Protein AF-Q90Z96-F1 (afdb_monomer)

Nearest PDB structures (foldseek):
  8kad-assembly1_B-2  TM=4.505E-01  e=1.874E+00  Homo sapiens
  8ew6-assembly1_W-2  TM=4.097E-01  e=1.467E+00  Homo sapiens

Solvent-accessible surface area (backbone atoms only — not compa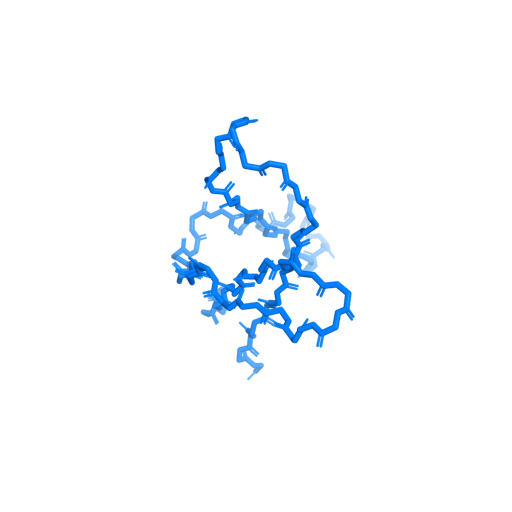rable to full-atom values): 4411 Å² total; per-residue (Å²): 133,72,71,36,40,37,40,33,27,37,49,86,48,99,90,48,80,61,44,81,76,50,74,45,74,52,73,68,84,50,50,45,65,49,88,48,90,88,50,88,54,70,51,69,68,85,82,80,95,76,60,94,90,63,84,73,55,74,48,77,48,78,47,67,72,128

Secondary structure (DSSP, 8-state):
---EEEEEEEE--TTSPPEEEEEEEE-STTEEEPS-TT---EEE-------TT--SEEEEEEEE--

InterPro domains:
  IPR013783 Immunoglobulin-like fold [G3DSA:2.60.40.10] (1-66)
  IPR036179 Immunoglobulin-like domain superfamily [SSF48726] (3-63)

Mean predicted aligned error: 8.83 Å

Organism: Devario aequipinnatus (NCBI:txid46778)

pLDDT: mean 73.98, std 8.9, range [53.06, 88.88]

Radius of gyration: 14.82 Å; Cα contacts (8 Å, |Δi|>4): 99; chains: 1; bounding box: 35×23×33 Å

Sequence (66 aa):
AGDHSVYWFRHESAESPPAMIYTQESRSAQCERSSDLNSTEHKCIYNLPKTDQDPGIYYCAVAACG

Structure (mmCIF, N/CA/C/O backbone):
data_AF-Q90Z96-F1
#
_entry.id   AF-Q90Z96-F1
#
loop_
_atom_site.group_PDB
_atom_site.id
_atom_site.type_symbol
_atom_site.label_atom_id
_atom_site.label_alt_id
_atom_site.label_comp_id
_atom_site.label_asym_id
_atom_site.label_entity_id
_atom_site.label_seq_id
_atom_site.pdbx_PDB_ins_code
_atom_site.Cartn_x
_atom_site.Cartn_y
_atom_site.Cartn_z
_atom_site.occupancy
_atom_site.B_iso_or_equiv
_atom_site.auth_seq_id
_atom_site.auth_comp_id
_atom_site.auth_asym_id
_atom_site.auth_atom_id
_atom_site.pdbx_PDB_model_num
ATOM 1 N N . ALA A 1 1 ? 5.962 -0.568 -19.581 1.00 53.06 1 ALA A N 1
ATOM 2 C CA . ALA A 1 1 ? 5.643 -0.567 -18.143 1.00 53.06 1 ALA A CA 1
ATOM 3 C C . ALA A 1 1 ? 4.174 -0.932 -18.041 1.00 53.06 1 ALA A C 1
ATOM 5 O O . ALA A 1 1 ? 3.400 -0.316 -18.763 1.00 53.06 1 ALA A O 1
ATOM 6 N N . GLY A 1 2 ? 3.835 -1.996 -17.310 1.00 58.84 2 GLY A N 1
ATOM 7 C CA . GLY A 1 2 ? 2.449 -2.442 -17.166 1.00 58.84 2 GLY A CA 1
ATOM 8 C C . GLY A 1 2 ? 1.629 -1.421 -16.386 1.00 58.84 2 GLY A C 1
ATOM 9 O O . GLY A 1 2 ? 2.174 -0.708 -15.540 1.00 58.84 2 GLY A O 1
ATOM 10 N N . ASP A 1 3 ? 0.340 -1.335 -16.697 1.00 69.25 3 ASP A N 1
ATOM 11 C CA . ASP A 1 3 ? -0.594 -0.575 -15.879 1.00 69.25 3 ASP A CA 1
ATOM 12 C C . ASP A 1 3 ? -0.762 -1.314 -14.549 1.00 69.25 3 ASP A C 1
ATOM 14 O O . ASP A 1 3 ? -1.218 -2.460 -14.504 1.00 69.25 3 ASP A O 1
ATOM 18 N N . HIS A 1 4 ? -0.327 -0.668 -13.468 1.00 77.62 4 HIS A N 1
ATOM 19 C CA . HIS A 1 4 ? -0.498 -1.163 -12.110 1.00 77.62 4 HIS A CA 1
ATOM 20 C C . HIS A 1 4 ? -1.551 -0.325 -11.385 1.00 77.62 4 HIS A C 1
ATOM 22 O O . HIS A 1 4 ? -1.581 0.908 -11.488 1.00 77.62 4 HIS A O 1
ATOM 28 N N . SER A 1 5 ? -2.393 -0.997 -10.609 1.00 80.62 5 SER A N 1
ATOM 29 C CA . SER A 1 5 ? -3.348 -0.357 -9.706 1.00 80.62 5 SER A CA 1
ATOM 30 C C . SER A 1 5 ? -2.958 -0.677 -8.273 1.00 80.62 5 SER A C 1
ATOM 32 O O . SER A 1 5 ? -2.738 -1.839 -7.927 1.00 80.62 5 SER A O 1
ATOM 34 N N . VAL A 1 6 ? -2.865 0.352 -7.435 1.00 85.06 6 VAL A N 1
ATOM 35 C CA . VAL A 1 6 ? -2.517 0.196 -6.022 1.00 85.06 6 VAL A CA 1
ATOM 36 C C . VAL A 1 6 ? -3.712 0.546 -5.160 1.00 85.06 6 VAL A C 1
ATOM 38 O O . VAL A 1 6 ? -4.287 1.627 -5.275 1.00 85.06 6 VAL A O 1
ATOM 41 N N . TYR A 1 7 ? -4.058 -0.372 -4.269 1.00 85.88 7 TYR A N 1
ATOM 42 C CA . TYR A 1 7 ? -5.168 -0.251 -3.339 1.00 85.88 7 TYR A CA 1
ATOM 43 C C . TYR A 1 7 ? -4.630 -0.119 -1.930 1.00 85.88 7 TYR A C 1
ATOM 45 O O . TYR A 1 7 ? -3.730 -0.858 -1.529 1.00 85.88 7 TYR A O 1
ATOM 53 N N . TRP A 1 8 ? -5.213 0.799 -1.174 1.00 87.44 8 TRP A N 1
ATOM 54 C CA . TRP A 1 8 ? -4.846 1.046 0.207 1.00 87.44 8 TRP A CA 1
ATOM 55 C C . TRP A 1 8 ? -6.015 0.742 1.118 1.00 87.44 8 TRP A C 1
ATOM 57 O O . TRP A 1 8 ? -7.134 1.216 0.906 1.00 87.44 8 TRP A O 1
ATOM 67 N N . PHE A 1 9 ? -5.721 -0.016 2.162 1.00 86.81 9 PHE A N 1
ATOM 68 C CA . PHE A 1 9 ? -6.674 -0.412 3.176 1.00 86.81 9 PHE A CA 1
ATOM 69 C C . PHE A 1 9 ? -6.236 0.125 4.523 1.00 86.81 9 PHE A C 1
ATOM 71 O O . PHE A 1 9 ? -5.044 0.149 4.846 1.00 86.81 9 PHE A O 1
ATOM 78 N N . ARG A 1 10 ? -7.213 0.525 5.322 1.00 86.25 10 ARG A N 1
ATOM 79 C CA . ARG A 1 10 ? -7.003 0.894 6.712 1.00 86.25 10 ARG A CA 1
ATOM 80 C C . ARG A 1 10 ? -7.601 -0.169 7.610 1.00 86.25 10 ARG A C 1
ATOM 82 O O . ARG A 1 10 ? -8.738 -0.593 7.421 1.00 86.25 10 ARG A O 1
ATOM 89 N N . HIS A 1 11 ? -6.835 -0.553 8.617 1.00 80.94 11 HIS A N 1
ATOM 90 C CA . HIS A 1 11 ? -7.351 -1.331 9.725 1.00 80.94 11 HIS A CA 1
ATOM 91 C C . HIS A 1 11 ? -7.993 -0.386 10.747 1.00 80.94 11 HIS A C 1
ATOM 93 O O . HIS A 1 11 ? -7.285 0.399 11.379 1.00 80.94 11 HIS A O 1
ATOM 99 N N . GLU A 1 12 ? -9.318 -0.425 10.880 1.00 71.19 12 GLU A N 1
ATOM 100 C CA . GLU A 1 12 ? -10.035 0.422 11.846 1.00 71.19 12 GLU A CA 1
ATOM 101 C C . GLU A 1 12 ? -10.172 -0.248 13.221 1.00 71.19 12 GLU A C 1
ATOM 103 O O . GLU A 1 12 ? -10.072 0.425 14.245 1.00 71.19 12 GLU A O 1
ATOM 108 N N . SER A 1 13 ? -10.328 -1.575 13.271 1.00 68.88 13 SER A N 1
ATOM 109 C CA . SER A 1 13 ? -10.359 -2.359 14.513 1.00 68.88 13 SER A CA 1
ATOM 110 C C . SER A 1 13 ? -10.068 -3.840 14.247 1.00 68.88 13 SER A C 1
ATOM 112 O O . SER A 1 13 ? -10.387 -4.332 13.170 1.00 68.88 13 SER A O 1
ATOM 114 N N . ALA A 1 14 ? -9.540 -4.565 15.244 1.00 65.19 14 ALA A N 1
ATOM 115 C CA . ALA A 1 14 ? -9.175 -5.989 15.133 1.00 65.19 14 ALA A CA 1
ATOM 116 C C . ALA A 1 14 ? -10.334 -6.925 14.733 1.00 65.19 14 ALA A C 1
ATOM 118 O O . ALA A 1 14 ? -10.098 -8.038 14.272 1.00 65.19 14 ALA A O 1
ATOM 119 N N . GLU A 1 15 ? -11.575 -6.481 14.932 1.00 66.31 15 GLU A N 1
ATOM 120 C CA . GLU A 1 15 ? -12.791 -7.256 14.673 1.00 66.31 15 GLU A CA 1
ATOM 121 C C . GLU A 1 15 ? -13.434 -6.926 13.317 1.00 66.31 15 GLU A C 1
ATOM 123 O O . GLU A 1 15 ? -14.368 -7.613 12.903 1.00 66.31 15 GLU A O 1
ATOM 128 N N . SER A 1 16 ? -12.951 -5.894 12.612 1.00 68.75 16 SER A N 1
ATOM 129 C CA . SER A 1 16 ? -13.489 -5.482 11.314 1.00 68.75 16 SER A CA 1
ATOM 130 C C . SER A 1 16 ? -12.502 -5.761 10.177 1.00 68.75 16 SER A C 1
ATOM 132 O O . SER A 1 16 ? -11.292 -5.569 10.329 1.00 68.75 16 SER A O 1
ATOM 134 N N . PRO A 1 17 ? -12.984 -6.224 9.009 1.00 72.06 17 PRO A N 1
ATOM 135 C CA . PRO A 1 17 ? -12.130 -6.339 7.838 1.00 72.06 17 PRO A CA 1
ATOM 136 C C . PRO A 1 17 ? -11.597 -4.950 7.435 1.00 72.06 17 PRO A C 1
ATOM 138 O O . PRO A 1 17 ? -12.332 -3.966 7.548 1.00 72.06 17 PRO A O 1
ATOM 141 N N . PRO A 1 18 ? -10.348 -4.844 6.940 1.00 77.81 18 PRO A N 1
ATOM 142 C CA . PRO A 1 18 ? -9.778 -3.565 6.531 1.00 77.81 18 PRO A CA 1
ATOM 143 C C . PRO A 1 18 ? -10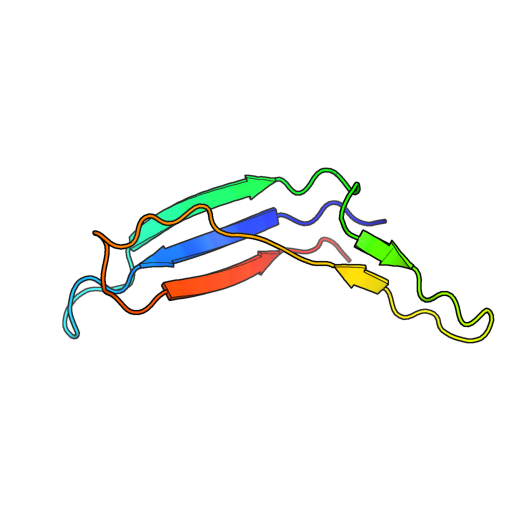.630 -2.861 5.465 1.00 77.81 18 PRO A C 1
ATOM 145 O O . PRO A 1 18 ? -10.959 -3.450 4.434 1.00 77.81 18 PRO A O 1
ATOM 148 N N . ALA A 1 19 ? -10.954 -1.588 5.687 1.00 79.25 19 ALA A N 1
ATOM 149 C CA . ALA A 1 19 ? -11.726 -0.784 4.743 1.00 79.25 19 ALA A CA 1
ATOM 150 C C . ALA A 1 19 ? -10.814 -0.194 3.657 1.00 79.25 19 ALA A C 1
ATOM 152 O O . ALA A 1 19 ? -9.718 0.285 3.957 1.00 79.25 19 ALA A O 1
ATOM 153 N N . MET A 1 20 ? -11.256 -0.206 2.393 1.00 80.06 20 MET A N 1
ATOM 154 C CA . MET A 1 20 ? -10.537 0.447 1.293 1.00 80.06 20 MET A CA 1
ATOM 155 C C . MET A 1 20 ? -10.668 1.967 1.430 1.00 80.06 20 MET A C 1
ATOM 157 O O . MET A 1 20 ? -11.778 2.493 1.442 1.00 80.06 20 MET A O 1
ATOM 161 N N . ILE A 1 21 ? -9.538 2.667 1.516 1.00 83.00 21 ILE A N 1
ATOM 162 C CA . ILE A 1 21 ? -9.502 4.118 1.759 1.00 83.00 21 ILE A CA 1
ATOM 163 C C . ILE A 1 21 ? -9.016 4.929 0.558 1.00 83.00 21 ILE A C 1
ATOM 165 O O . ILE A 1 21 ? -9.275 6.127 0.489 1.00 83.00 21 ILE A O 1
ATOM 169 N N . TYR A 1 22 ? -8.276 4.312 -0.366 1.00 77.75 22 TYR A N 1
ATOM 170 C CA . TYR A 1 22 ? -7.692 5.016 -1.503 1.00 77.75 22 TYR A CA 1
ATOM 171 C C . TYR A 1 22 ? -7.266 4.038 -2.598 1.00 77.75 22 TYR A C 1
ATOM 173 O O . TYR A 1 22 ? -6.675 2.994 -2.313 1.00 77.75 22 TYR A O 1
ATOM 181 N N . THR A 1 23 ? -7.514 4.418 -3.849 1.00 73.56 23 THR A N 1
ATOM 182 C CA . THR A 1 23 ? -7.036 3.707 -5.036 1.00 73.56 23 THR A CA 1
ATOM 183 C C . THR A 1 23 ? -6.157 4.655 -5.835 1.00 73.56 23 THR A C 1
ATOM 185 O O . THR A 1 23 ? -6.602 5.729 -6.244 1.00 73.56 23 THR A O 1
ATOM 188 N N . GLN A 1 24 ? -4.905 4.265 -6.048 1.00 72.94 24 GLN A N 1
ATOM 189 C CA . GLN A 1 24 ? -3.977 4.961 -6.924 1.00 72.94 24 GLN A CA 1
ATOM 190 C C . GLN A 1 24 ? -3.853 4.178 -8.224 1.00 72.94 24 GLN A C 1
ATOM 192 O O . GLN A 1 24 ? -3.239 3.112 -8.274 1.00 72.94 24 GLN A O 1
ATOM 197 N N . GLU A 1 25 ? -4.413 4.727 -9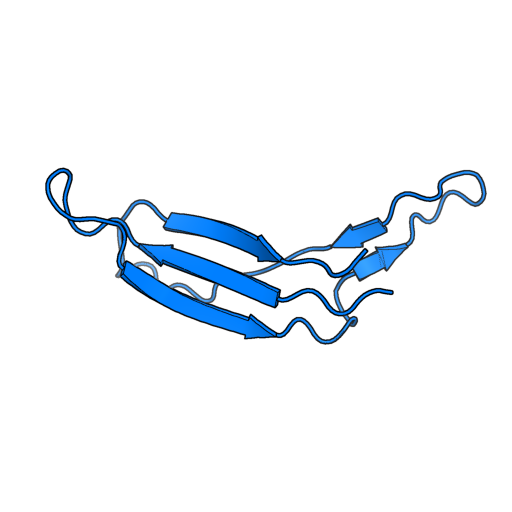.294 1.00 66.62 25 GLU A N 1
ATOM 198 C CA . GLU A 1 25 ? -4.041 4.320 -10.642 1.00 66.62 25 GLU A CA 1
ATOM 199 C C . GLU A 1 25 ? -2.667 4.918 -10.919 1.00 66.62 25 GLU A C 1
ATOM 201 O O . GLU A 1 25 ? -2.524 6.128 -11.135 1.00 66.62 25 GLU A O 1
ATOM 206 N N . SER A 1 26 ? -1.618 4.103 -10.817 1.00 62.28 26 SER A N 1
ATOM 207 C CA . SER A 1 26 ? -0.284 4.615 -11.073 1.00 62.28 26 SER A CA 1
ATOM 208 C C . SER A 1 26 ? -0.129 4.838 -12.569 1.00 62.28 26 SER A C 1
ATOM 210 O O . SER A 1 26 ? 0.124 3.911 -13.335 1.00 62.28 26 SER A O 1
ATOM 212 N N . ARG A 1 27 ? -0.236 6.095 -12.999 1.00 55.72 27 ARG A N 1
ATOM 213 C CA . ARG A 1 27 ? 0.418 6.515 -14.234 1.00 55.72 27 ARG A CA 1
ATOM 214 C C . ARG A 1 27 ? 1.913 6.398 -13.986 1.00 55.72 27 ARG A C 1
ATOM 216 O O . ARG A 1 27 ? 2.440 7.208 -13.233 1.00 55.72 27 ARG A O 1
ATOM 223 N N . SER A 1 28 ? 2.519 5.355 -14.550 1.00 55.19 28 SER A N 1
ATOM 224 C CA . SER A 1 28 ? 3.912 5.110 -14.991 1.00 55.19 28 SER A CA 1
ATOM 225 C C . SER A 1 28 ? 5.090 6.033 -14.596 1.00 55.19 28 SER A C 1
ATOM 227 O O . SER A 1 28 ? 6.230 5.594 -14.697 1.00 55.19 28 SER A O 1
ATOM 229 N N . ALA A 1 29 ? 4.886 7.264 -14.133 1.00 54.72 29 ALA A N 1
ATOM 230 C CA . ALA A 1 29 ? 5.900 8.270 -13.831 1.00 54.72 29 ALA A CA 1
ATOM 231 C C . ALA A 1 29 ? 6.809 7.957 -12.625 1.00 54.72 29 ALA A C 1
ATOM 233 O O . ALA A 1 29 ? 7.841 8.599 -12.493 1.00 54.72 29 ALA A O 1
ATOM 234 N N . GLN A 1 30 ? 6.447 7.013 -11.745 1.00 65.44 30 GLN A N 1
ATOM 235 C CA . GLN A 1 30 ? 7.235 6.646 -10.546 1.00 65.44 30 GLN A CA 1
ATOM 236 C C . GLN A 1 30 ? 7.787 5.209 -10.601 1.00 65.44 30 GLN A C 1
ATOM 238 O O . GLN A 1 30 ? 8.307 4.693 -9.610 1.00 65.44 30 GLN A O 1
ATOM 243 N N . CYS A 1 31 ? 7.632 4.539 -11.746 1.00 71.00 31 CYS A N 1
ATOM 244 C CA . CYS A 1 31 ? 8.207 3.225 -12.002 1.00 71.00 31 CYS A CA 1
ATOM 245 C C . CYS A 1 31 ? 9.486 3.401 -12.815 1.00 71.00 31 CYS A C 1
ATOM 247 O O . CYS A 1 31 ? 9.450 3.479 -14.044 1.00 71.00 31 CYS A O 1
ATOM 249 N N . GLU A 1 32 ? 10.614 3.474 -12.120 1.00 70.00 32 GLU A N 1
ATOM 250 C CA . GLU A 1 32 ? 11.924 3.579 -12.744 1.00 70.00 32 GLU A CA 1
ATOM 251 C C . GLU A 1 32 ? 12.430 2.184 -13.112 1.00 70.00 32 GLU A C 1
ATOM 253 O O . GLU A 1 32 ? 12.380 1.227 -12.330 1.00 70.00 32 GLU A O 1
ATOM 258 N N . ARG A 1 33 ? 12.919 2.054 -14.344 1.00 67.19 33 ARG A N 1
ATOM 259 C CA . ARG A 1 33 ? 13.692 0.883 -14.741 1.00 67.19 33 ARG A CA 1
ATOM 260 C C . ARG A 1 33 ? 15.071 1.000 -14.101 1.00 67.19 33 ARG A C 1
ATOM 262 O O . ARG A 1 33 ? 15.622 2.099 -14.070 1.00 67.19 33 ARG A O 1
ATOM 269 N N . SER A 1 34 ? 15.611 -0.112 -13.608 1.00 67.44 34 SER A N 1
ATOM 270 C CA . SER A 1 34 ? 16.980 -0.144 -13.089 1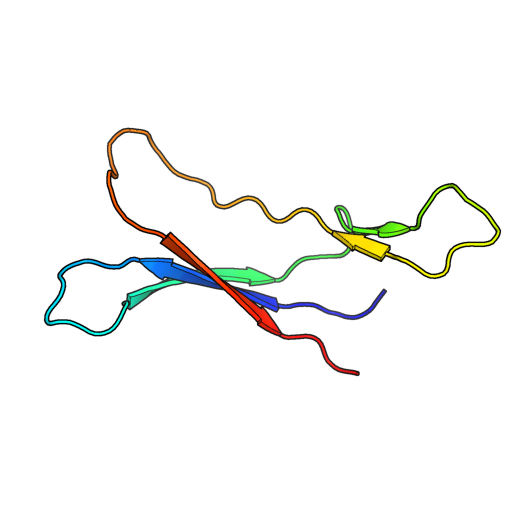.00 67.44 34 SER A 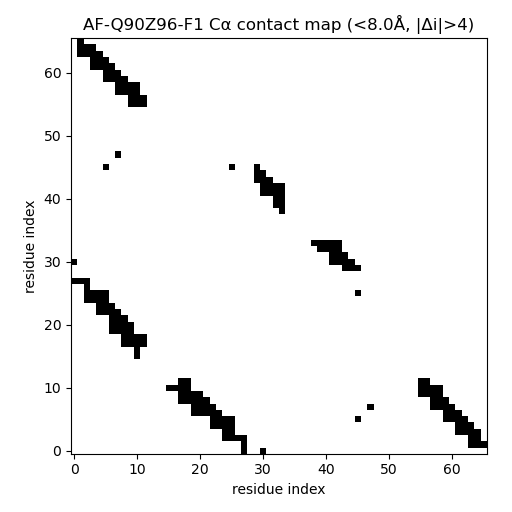CA 1
ATOM 271 C C . SER A 1 34 ? 17.962 0.526 -14.065 1.00 67.44 34 SER A C 1
ATOM 273 O O . SER A 1 34 ? 17.885 0.313 -15.278 1.00 67.44 34 SER A O 1
ATOM 275 N N . SER A 1 35 ? 18.881 1.339 -13.532 1.00 68.75 35 SER A N 1
ATOM 276 C CA . SER A 1 35 ? 19.989 1.929 -14.295 1.00 68.75 35 SER A CA 1
ATOM 277 C C . SER A 1 35 ? 21.016 0.885 -14.742 1.00 68.75 35 SER A C 1
ATOM 279 O O . SER A 1 35 ? 21.826 1.160 -15.628 1.00 68.75 35 SER A O 1
ATOM 281 N N . ASP A 1 36 ? 20.985 -0.309 -14.147 1.00 73.69 36 ASP A N 1
ATOM 282 C CA . ASP A 1 36 ? 21.827 -1.423 -14.552 1.00 73.69 36 ASP A CA 1
ATOM 283 C C . ASP A 1 36 ? 21.286 -2.017 -15.850 1.00 73.69 36 ASP A C 1
ATOM 285 O O . ASP A 1 36 ? 20.235 -2.654 -15.882 1.00 73.69 36 ASP A O 1
ATOM 289 N N . LEU A 1 37 ? 22.050 -1.861 -16.931 1.00 66.75 37 LEU A N 1
ATOM 290 C CA . LEU A 1 37 ? 21.692 -2.354 -18.267 1.00 66.75 37 LEU A CA 1
ATOM 291 C C . LEU A 1 37 ? 21.483 -3.879 -18.327 1.00 66.75 37 LEU A C 1
ATOM 293 O O . LEU A 1 37 ? 20.860 -4.374 -19.263 1.00 66.75 37 LEU A O 1
ATOM 297 N N . ASN A 1 38 ? 21.974 -4.611 -17.323 1.00 73.50 38 ASN A N 1
ATOM 298 C CA . ASN A 1 38 ? 21.817 -6.059 -17.189 1.00 73.50 38 ASN A CA 1
ATOM 299 C C . ASN A 1 38 ? 20.623 -6.472 -16.309 1.00 73.50 38 ASN A C 1
ATOM 301 O O . ASN A 1 38 ? 20.354 -7.666 -16.195 1.00 73.50 38 ASN A O 1
ATOM 305 N N . SER A 1 39 ? 19.916 -5.525 -15.683 1.00 69.69 39 SER A N 1
ATOM 306 C CA . SER A 1 39 ? 18.760 -5.813 -14.834 1.00 69.69 39 SER A CA 1
ATOM 307 C C . S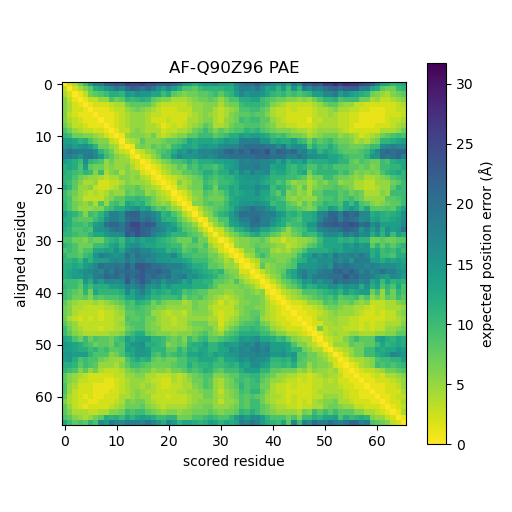ER A 1 39 ? 17.450 -5.557 -15.580 1.00 69.69 39 SER A C 1
ATOM 309 O O . SER A 1 39 ? 17.221 -4.510 -16.188 1.00 69.69 39 SER A O 1
ATOM 311 N N . THR A 1 40 ? 16.552 -6.536 -15.522 1.00 69.19 40 THR A N 1
ATOM 312 C CA . THR A 1 40 ? 15.160 -6.403 -15.975 1.00 69.19 40 THR A CA 1
ATOM 313 C C . THR A 1 40 ? 14.225 -5.951 -14.853 1.00 69.19 40 THR A C 1
ATOM 315 O O . THR A 1 40 ? 13.012 -5.863 -15.063 1.00 69.19 40 THR A O 1
ATOM 318 N N . GLU A 1 41 ? 14.760 -5.679 -13.663 1.00 70.25 41 GLU A N 1
ATOM 319 C CA . GLU A 1 41 ? 13.971 -5.260 -12.513 1.00 70.25 41 GLU A CA 1
ATOM 320 C C . GLU A 1 41 ? 13.448 -3.835 -12.707 1.00 70.25 41 GLU A C 1
ATOM 322 O O . GLU A 1 41 ? 14.154 -2.914 -13.135 1.00 70.25 41 GLU A O 1
ATOM 327 N N . HIS A 1 42 ? 12.170 -3.664 -12.389 1.00 73.50 42 HIS A N 1
ATOM 328 C CA . HIS A 1 42 ? 11.508 -2.371 -12.368 1.00 73.50 42 HIS A CA 1
ATOM 329 C C . HIS A 1 42 ? 11.191 -2.048 -10.915 1.00 73.50 42 HIS A C 1
ATOM 331 O O . HIS A 1 42 ? 10.569 -2.851 -10.216 1.00 73.50 42 HIS A O 1
ATOM 337 N N . LYS A 1 43 ? 11.622 -0.874 -10.458 1.00 76.62 43 LYS A N 1
ATOM 338 C CA . LYS A 1 43 ? 11.328 -0.385 -9.117 1.00 76.62 43 LYS A CA 1
ATOM 339 C C . LYS A 1 43 ? 10.224 0.657 -9.223 1.00 76.62 43 LYS A C 1
ATOM 341 O O . LYS A 1 43 ? 10.392 1.679 -9.877 1.00 76.62 43 LYS A O 1
ATOM 346 N N . CYS A 1 44 ? 9.106 0.406 -8.555 1.00 79.62 44 CYS A N 1
ATOM 347 C CA . CYS A 1 44 ? 7.992 1.344 -8.469 1.00 79.62 44 CYS A CA 1
ATOM 348 C C . CYS A 1 44 ? 7.842 1.848 -7.037 1.00 79.62 44 CYS A C 1
ATOM 350 O O . CYS A 1 4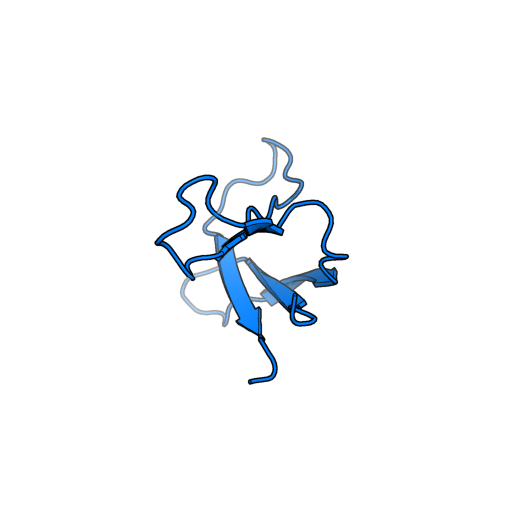4 ? 7.872 1.052 -6.097 1.00 79.62 44 CYS A O 1
ATOM 352 N N . ILE A 1 45 ? 7.668 3.159 -6.875 1.00 79.94 45 ILE A N 1
ATOM 353 C CA . ILE A 1 45 ? 7.377 3.782 -5.580 1.00 79.94 45 ILE A CA 1
ATOM 354 C C . ILE A 1 45 ? 5.926 4.265 -5.584 1.00 79.94 45 ILE A C 1
ATOM 356 O O . ILE A 1 45 ? 5.520 5.022 -6.464 1.00 79.94 45 ILE A O 1
ATOM 360 N N . TYR A 1 46 ? 5.159 3.846 -4.576 1.00 79.88 46 TYR A N 1
ATOM 361 C CA . TYR A 1 46 ? 3.767 4.246 -4.383 1.00 79.88 46 TYR A CA 1
ATOM 362 C C . TYR A 1 46 ? 3.619 4.944 -3.040 1.00 79.88 46 TYR A C 1
ATOM 364 O O . TYR A 1 46 ? 3.917 4.367 -1.995 1.00 79.88 46 TYR A O 1
ATOM 372 N N . ASN A 1 47 ? 3.144 6.184 -3.075 1.00 80.50 47 ASN A N 1
ATOM 373 C CA . ASN A 1 47 ? 2.985 7.009 -1.886 1.00 80.50 47 ASN A CA 1
ATOM 374 C C . ASN A 1 47 ? 1.501 7.135 -1.541 1.00 80.50 47 ASN A C 1
ATOM 376 O O . ASN A 1 47 ? 0.697 7.543 -2.384 1.00 80.50 47 ASN A O 1
ATOM 380 N N . LEU A 1 48 ? 1.158 6.828 -0.291 1.00 80.12 48 LEU A N 1
ATOM 381 C CA . LEU A 1 48 ? -0.152 7.119 0.277 1.00 80.12 48 LEU A CA 1
ATOM 382 C C . LEU A 1 48 ? -0.116 8.521 0.907 1.00 80.12 48 LEU A C 1
ATOM 384 O O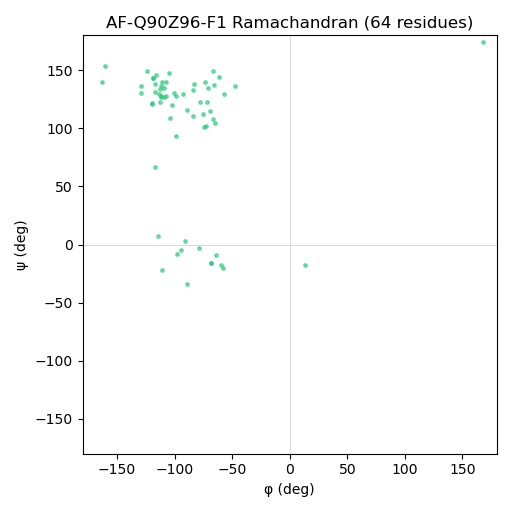 . LEU A 1 48 ? 0.616 8.713 1.880 1.00 80.12 48 LEU A O 1
ATOM 388 N N . PRO A 1 49 ? -0.882 9.504 0.401 1.00 76.25 49 PRO A N 1
ATOM 389 C CA . PRO A 1 49 ? -0.988 10.800 1.061 1.00 76.25 49 PRO A CA 1
ATOM 390 C C . PRO A 1 49 ? -1.708 10.623 2.405 1.00 76.25 49 PRO A C 1
ATOM 392 O O . PRO A 1 49 ? -2.910 10.355 2.451 1.00 76.25 49 PRO A O 1
ATOM 395 N N . LYS A 1 50 ? -0.960 10.742 3.505 1.00 72.25 50 LYS A N 1
ATOM 396 C CA . LYS A 1 50 ? -1.475 10.661 4.877 1.00 72.25 50 LYS A CA 1
ATOM 397 C C . LYS A 1 50 ? -1.127 11.909 5.666 1.00 72.25 50 LYS A C 1
ATOM 399 O O . LYS A 1 50 ? -0.103 12.538 5.424 1.00 72.25 50 LYS A O 1
ATOM 404 N N . THR A 1 51 ? -2.005 12.250 6.601 1.00 66.19 51 THR A N 1
ATOM 405 C CA . THR A 1 51 ? -1.803 13.303 7.594 1.00 66.19 51 THR A CA 1
ATOM 406 C C . THR A 1 51 ? -1.509 12.667 8.952 1.00 66.19 51 THR A C 1
ATOM 408 O O . THR A 1 51 ? -2.046 11.609 9.276 1.00 66.19 51 THR A O 1
ATOM 411 N N . ASP A 1 52 ? -0.696 13.330 9.776 1.00 69.75 52 ASP A N 1
ATOM 412 C CA . ASP A 1 52 ? -0.286 12.832 11.104 1.00 69.75 52 ASP A CA 1
ATOM 41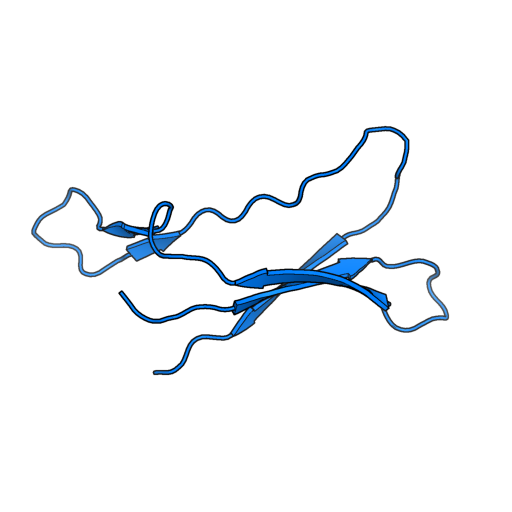3 C C . ASP A 1 52 ? -1.451 12.685 12.104 1.00 69.75 52 ASP A C 1
ATOM 415 O O . ASP A 1 52 ? -1.301 12.113 13.180 1.00 69.75 52 ASP A O 1
ATOM 419 N N . GLN A 1 53 ? -2.634 13.191 11.748 1.00 69.69 53 GLN A N 1
ATOM 420 C CA . GLN A 1 53 ? -3.871 13.060 12.520 1.00 69.69 53 GLN A CA 1
ATOM 421 C C . GLN A 1 53 ? -4.545 11.691 12.363 1.00 69.69 53 GLN A C 1
ATOM 423 O O . GLN A 1 53 ? -5.566 11.453 13.006 1.00 69.69 53 GLN A O 1
ATOM 428 N N . ASP A 1 54 ? -3.997 10.805 11.526 1.00 74.12 54 ASP A N 1
ATOM 429 C CA . ASP A 1 54 ? -4.610 9.522 11.193 1.00 74.12 54 ASP A CA 1
ATOM 430 C C . ASP A 1 54 ? -3.745 8.322 11.635 1.00 74.12 54 ASP A C 1
ATOM 432 O O . ASP A 1 54 ? -3.210 7.591 10.791 1.00 74.12 54 ASP A O 1
ATOM 436 N N . PRO A 1 55 ? -3.561 8.097 12.954 1.00 74.56 55 PRO A N 1
ATOM 437 C CA . PRO A 1 55 ? -2.807 6.950 13.440 1.00 74.56 55 PRO A CA 1
ATOM 438 C C . PRO A 1 55 ? -3.542 5.649 13.089 1.00 74.56 55 PRO A C 1
ATOM 440 O O . PRO A 1 55 ? -4.766 5.539 13.208 1.00 74.56 55 PRO A O 1
ATOM 443 N N . GLY A 1 56 ? -2.794 4.643 12.641 1.00 80.88 56 GLY A N 1
ATOM 444 C CA . GLY A 1 56 ? -3.369 3.347 12.299 1.00 80.88 56 GLY A CA 1
ATOM 445 C C . GLY A 1 56 ? -2.420 2.432 11.539 1.00 80.88 56 GLY A C 1
ATOM 446 O O . GLY A 1 56 ? -1.319 2.824 11.153 1.00 80.88 56 GLY A O 1
ATOM 447 N N . ILE A 1 57 ? -2.876 1.197 11.327 1.00 84.62 57 ILE A N 1
ATOM 448 C CA . ILE A 1 57 ? -2.198 0.227 10.466 1.00 84.62 57 ILE A CA 1
ATOM 449 C C . ILE A 1 57 ? -2.782 0.347 9.061 1.00 84.62 57 ILE A C 1
ATOM 451 O O . ILE A 1 57 ? -4.001 0.291 8.871 1.00 84.62 57 ILE A O 1
ATOM 455 N N . TYR A 1 58 ? -1.891 0.481 8.084 1.00 86.06 58 TYR A N 1
ATOM 456 C CA . TYR A 1 58 ? -2.232 0.590 6.674 1.00 86.06 58 TYR A CA 1
ATOM 457 C C . TYR A 1 58 ? -1.658 -0.589 5.905 1.00 86.06 58 TYR A C 1
ATOM 459 O O . TYR A 1 58 ? -0.508 -0.975 6.114 1.00 86.06 58 TYR A O 1
ATOM 467 N N . TYR A 1 59 ? -2.454 -1.123 4.989 1.00 87.31 59 TYR A N 1
ATOM 468 C CA . TYR A 1 59 ? -2.051 -2.196 4.091 1.00 87.31 59 TYR A CA 1
ATOM 469 C C . TYR A 1 59 ? -2.146 -1.716 2.647 1.00 87.31 59 TYR A C 1
ATOM 471 O O . TYR A 1 59 ? -3.067 -0.973 2.303 1.00 87.31 59 TYR A O 1
ATOM 479 N N . CYS A 1 60 ? -1.218 -2.155 1.800 1.00 87.00 60 CYS A N 1
ATOM 480 C CA . CYS A 1 60 ? -1.285 -1.936 0.361 1.00 87.00 60 CYS A CA 1
ATOM 481 C C . CYS A 1 60 ? -1.403 -3.264 -0.391 1.00 87.00 60 CYS A C 1
ATOM 483 O O . CYS A 1 60 ? -0.837 -4.278 0.018 1.00 87.00 60 CYS A O 1
ATOM 485 N N . ALA A 1 61 ? -2.133 -3.246 -1.503 1.00 88.88 61 ALA A N 1
ATOM 486 C CA . ALA A 1 61 ? -2.184 -4.336 -2.467 1.00 88.88 61 ALA A CA 1
ATOM 487 C C . ALA A 1 61 ? -1.935 -3.776 -3.868 1.00 88.88 61 ALA A C 1
ATOM 489 O O . ALA A 1 61 ? -2.486 -2.736 -4.228 1.00 88.88 61 ALA A O 1
ATOM 490 N N . VAL A 1 62 ? -1.110 -4.462 -4.654 1.00 85.75 62 VAL A N 1
ATOM 491 C CA . VAL A 1 62 ? -0.767 -4.060 -6.023 1.00 85.75 62 VAL A CA 1
ATOM 492 C C . VAL A 1 62 ? -1.349 -5.086 -6.985 1.00 85.75 62 VAL A C 1
ATOM 494 O O . VAL A 1 62 ? -1.034 -6.271 -6.888 1.00 85.75 62 VAL A O 1
ATOM 497 N N . ALA A 1 63 ? -2.189 -4.628 -7.908 1.00 85.38 63 ALA A N 1
ATOM 498 C CA . ALA A 1 63 ? -2.653 -5.415 -9.040 1.00 85.38 63 ALA A CA 1
ATOM 499 C C . ALA A 1 63 ? -1.829 -5.042 -10.275 1.00 85.38 63 ALA A C 1
ATOM 501 O O . ALA A 1 63 ? -1.704 -3.864 -10.612 1.00 85.38 63 ALA A O 1
ATOM 502 N N . ALA A 1 64 ? -1.273 -6.052 -10.937 1.00 78.31 64 ALA A N 1
ATOM 503 C CA . ALA A 1 64 ? -0.552 -5.917 -12.193 1.00 78.31 64 ALA A CA 1
ATOM 504 C C . ALA A 1 64 ? -1.110 -6.939 -13.187 1.00 78.31 64 ALA A C 1
ATOM 506 O O . ALA A 1 64 ? -1.244 -8.116 -12.848 1.00 78.31 64 ALA A O 1
ATOM 507 N N . CYS A 1 65 ? -1.439 -6.497 -14.400 1.00 71.75 65 CYS A N 1
ATOM 508 C CA . CYS A 1 65 ? -1.729 -7.411 -15.502 1.00 71.75 65 CYS A CA 1
ATOM 509 C C . CYS A 1 65 ? -0.396 -7.936 -16.057 1.00 71.75 65 CYS A C 1
ATOM 511 O O . CYS A 1 65 ? 0.474 -7.138 -16.411 1.00 71.75 65 CYS A O 1
ATOM 513 N N . GLY A 1 66 ? -0.232 -9.262 -16.060 1.00 57.88 66 GLY A N 1
ATOM 514 C CA . GLY A 1 66 ? 0.940 -9.962 -16.602 1.00 57.88 66 GLY A CA 1
ATOM 515 C C . GLY A 1 66 ? 0.868 -10.186 -18.103 1.00 57.88 66 GLY A C 1
ATOM 516 O O . GLY A 1 66 ? -0.265 -10.247 -18.634 1.00 57.88 66 GLY A O 1
#

Foldseek 3Di:
DFFKKKWKWFDPDPPDDTDTDDIDRDPPPQFDQDPPPPDRDIDGDDDDDDDPVDDGDMDMDMDTDD